Protein AF-A0A1R1PQL8-F1 (afdb_monomer)

Sequence (124 aa):
MSLDKLTSKLCFLLAICVFMRPSDKKRIDESRTTSSLDSVKFTMVASKEKRMGLSINKTVYITSHSEKRPKASALGSTLATEASASIYEVVSQGYWSSRSVFDSVYRLSRQSRSNLTELVFNPK

Foldseek 3Di:
DDPVVVLVVVVVVCCVVPNAPPVQSVQWDPVPWDDDPFKTKTWGDQHPDDDPNGRDIDIDMDGHPVPPPADPLLVVLQVCVVVVHDLVCSCVVSVPPDSCCSVPPRRPVVPPDDDVVCCVVPPD

Mean predicted aligned error: 12.9 Å

pLDDT: mean 78.23, std 11.83, range [46.16, 94.19]

Structure (mmCIF, N/CA/C/O backbone):
data_AF-A0A1R1PQL8-F1
#
_entry.id   AF-A0A1R1PQL8-F1
#
loop_
_atom_site.group_PDB
_atom_site.id
_atom_site.type_symbol
_atom_site.label_atom_id
_atom_site.label_alt_id
_atom_site.label_comp_id
_atom_site.label_asym_id
_atom_site.label_entity_id
_atom_site.label_seq_id
_atom_site.pdbx_PDB_ins_code
_atom_site.Cartn_x
_atom_site.Cartn_y
_atom_site.Cartn_z
_atom_site.occupancy
_atom_site.B_iso_or_equiv
_atom_site.auth_seq_id
_atom_site.auth_comp_id
_atom_site.auth_asym_id
_atom_site.auth_atom_id
_atom_site.pdbx_PDB_model_num
ATOM 1 N N . MET A 1 1 ? -6.811 26.787 5.567 1.00 51.66 1 MET A N 1
ATOM 2 C CA . MET A 1 1 ? -7.757 25.711 5.182 1.00 51.66 1 MET A CA 1
ATOM 3 C C . MET A 1 1 ? -7.938 24.823 6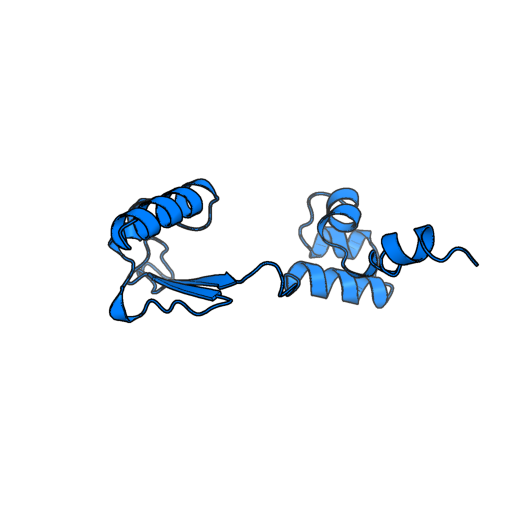.410 1.00 51.66 1 MET A C 1
ATOM 5 O O . MET A 1 1 ? -6.919 24.402 6.931 1.00 51.66 1 MET A O 1
ATOM 9 N N . SER A 1 2 ? -9.154 24.636 6.948 1.00 71.06 2 SER A N 1
ATOM 10 C CA . SER A 1 2 ? -9.334 23.863 8.196 1.00 71.06 2 SER A CA 1
ATOM 11 C C . SER A 1 2 ? -8.995 22.384 7.994 1.00 71.06 2 SER A C 1
ATOM 13 O O . SER A 1 2 ? -9.175 21.861 6.888 1.00 71.06 2 SER A O 1
ATOM 15 N N . LEU A 1 3 ? -8.522 21.722 9.056 1.00 64.81 3 LEU A N 1
ATOM 16 C CA . LEU A 1 3 ? -8.159 20.303 9.038 1.00 64.81 3 LEU A CA 1
ATOM 17 C C . LEU A 1 3 ? -9.337 19.446 8.546 1.00 64.81 3 LEU A C 1
ATOM 19 O O . LEU A 1 3 ? -9.164 18.631 7.649 1.00 64.81 3 LEU A O 1
ATOM 23 N N . ASP A 1 4 ? -10.562 19.763 8.971 1.00 67.25 4 ASP A N 1
ATOM 24 C CA . ASP A 1 4 ? -11.790 19.085 8.527 1.00 67.25 4 ASP A CA 1
ATOM 25 C C . ASP A 1 4 ? -12.034 19.188 7.016 1.00 67.25 4 ASP A C 1
ATOM 27 O O . ASP A 1 4 ? -12.444 18.225 6.358 1.00 67.25 4 ASP A O 1
ATOM 31 N N . LYS A 1 5 ? -11.757 20.360 6.428 1.00 61.09 5 LYS A N 1
ATOM 32 C CA . LYS A 1 5 ? -11.878 20.575 4.978 1.00 61.09 5 LYS A CA 1
ATOM 33 C C . LYS A 1 5 ? -10.810 19.800 4.211 1.00 61.09 5 LYS A C 1
ATOM 35 O O . LYS A 1 5 ? -11.089 19.349 3.100 1.00 61.09 5 LYS A O 1
ATOM 40 N N . LEU A 1 6 ? -9.615 19.642 4.779 1.00 69.00 6 LEU A N 1
ATOM 41 C CA . LEU A 1 6 ? -8.537 18.853 4.186 1.00 69.00 6 LEU A CA 1
ATOM 42 C C . LEU A 1 6 ? -8.836 17.349 4.280 1.00 69.00 6 LEU A C 1
ATOM 44 O O . LEU A 1 6 ? -8.816 16.666 3.256 1.00 69.00 6 LEU A O 1
ATOM 48 N N . THR A 1 7 ? -9.238 16.864 5.456 1.00 73.75 7 THR A N 1
ATOM 49 C CA . THR A 1 7 ? -9.625 15.468 5.707 1.00 73.75 7 THR A CA 1
ATOM 50 C C . THR A 1 7 ? -10.800 15.045 4.830 1.00 73.75 7 THR A C 1
ATOM 52 O O . THR A 1 7 ? -10.788 13.956 4.259 1.00 73.75 7 THR A O 1
ATOM 55 N N . SER A 1 8 ? -11.797 15.917 4.636 1.00 70.31 8 SER A N 1
ATOM 56 C CA . S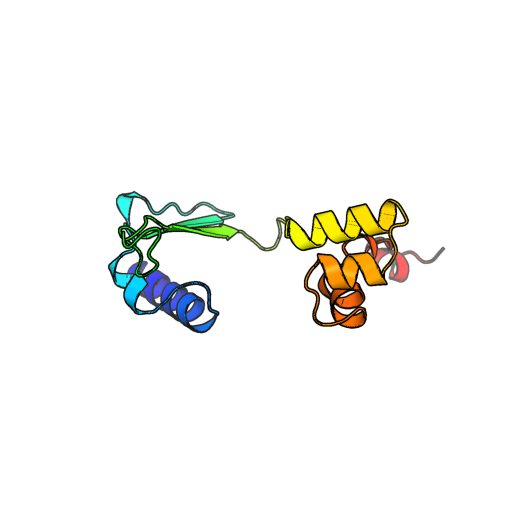ER A 1 8 ? -12.947 15.620 3.775 1.00 70.31 8 SER A CA 1
ATOM 57 C C . SER A 1 8 ? -12.564 15.496 2.294 1.00 70.31 8 SER A C 1
ATOM 59 O O . SER A 1 8 ? -13.036 14.575 1.628 1.00 70.31 8 SER A O 1
ATOM 61 N N . LYS A 1 9 ? -11.681 16.371 1.785 1.00 73.69 9 LYS A N 1
ATOM 62 C CA . LYS A 1 9 ? -11.191 16.321 0.394 1.00 73.69 9 LYS A CA 1
ATOM 63 C C . LYS A 1 9 ? -10.282 15.121 0.144 1.00 73.69 9 LYS A C 1
ATOM 65 O O . LYS A 1 9 ? -10.428 14.459 -0.878 1.00 73.69 9 LYS A O 1
ATOM 70 N N . LEU A 1 10 ? -9.396 14.811 1.089 1.00 72.56 10 LEU A N 1
ATOM 71 C CA . LEU A 1 10 ? -8.537 13.632 1.022 1.00 72.56 10 LEU A CA 1
ATOM 72 C C . LEU A 1 10 ? -9.371 12.345 1.070 1.00 72.56 10 LEU A C 1
ATOM 74 O O . LEU A 1 10 ? -9.217 11.496 0.202 1.00 72.56 10 LEU A O 1
ATOM 78 N N . CYS A 1 11 ? -10.316 12.224 2.009 1.00 65.31 11 CYS A N 1
ATOM 79 C CA . CYS A 1 11 ? -11.240 11.086 2.062 1.00 65.31 11 CYS A CA 1
ATOM 80 C C . CYS A 1 11 ? -12.057 10.938 0.773 1.00 65.31 11 CYS A C 1
ATOM 82 O O . CYS A 1 11 ? -12.296 9.818 0.337 1.00 65.31 11 CYS A O 1
ATOM 84 N N . PHE A 1 12 ? -12.495 12.044 0.166 1.00 70.44 12 PHE A N 1
ATOM 85 C CA . PHE A 1 12 ? -13.212 12.021 -1.109 1.00 70.44 12 PHE A CA 1
ATOM 86 C C . PHE A 1 12 ? -12.324 11.508 -2.249 1.00 70.44 12 PHE A C 1
ATOM 88 O O . PHE A 1 12 ? -12.742 10.625 -2.994 1.00 70.44 12 PHE A O 1
ATOM 95 N N . LEU A 1 13 ? -11.079 11.985 -2.334 1.00 72.81 13 LEU A N 1
ATOM 96 C CA . LEU A 1 13 ? -10.098 11.504 -3.308 1.00 72.81 13 LEU A CA 1
ATOM 97 C C . LEU A 1 13 ? -9.804 10.008 -3.113 1.00 72.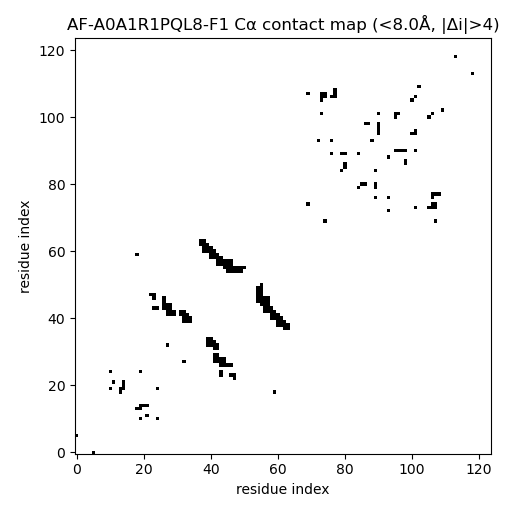81 13 LEU A C 1
ATOM 99 O O . LEU A 1 13 ? -9.848 9.238 -4.065 1.00 72.81 13 LEU A O 1
ATOM 103 N N . LEU A 1 14 ? -9.591 9.569 -1.869 1.00 69.19 14 LEU A N 1
ATOM 104 C CA . LEU A 1 14 ? -9.370 8.159 -1.532 1.00 69.19 14 LEU A CA 1
ATOM 105 C C . LEU A 1 14 ? -10.586 7.281 -1.823 1.00 69.19 14 LEU A C 1
ATOM 107 O O . LEU A 1 14 ? -10.425 6.117 -2.199 1.00 69.19 14 LEU A O 1
ATOM 111 N N . ALA A 1 15 ? -11.788 7.838 -1.666 1.00 61.44 15 ALA A N 1
ATOM 112 C CA . ALA A 1 15 ? -13.028 7.151 -1.983 1.00 61.44 15 ALA A CA 1
ATOM 113 C C . ALA A 1 15 ? -13.219 6.951 -3.490 1.00 61.44 15 ALA A C 1
ATOM 115 O O . ALA A 1 15 ? -13.722 5.910 -3.909 1.00 61.44 15 ALA A O 1
ATOM 116 N N . ILE A 1 16 ? -12.787 7.918 -4.302 1.00 54.31 16 ILE A N 1
ATOM 117 C CA . ILE A 1 16 ? -12.826 7.820 -5.766 1.00 54.31 16 ILE A CA 1
ATOM 118 C C . ILE A 1 16 ? -11.703 6.911 -6.286 1.00 54.31 16 ILE A C 1
ATOM 120 O O . ILE A 1 16 ? -11.920 6.141 -7.217 1.00 54.31 16 ILE A O 1
ATOM 124 N N . CYS A 1 17 ? -10.532 6.918 -5.647 1.00 62.59 17 CYS A N 1
ATOM 125 C CA . CYS A 1 17 ? -9.367 6.122 -6.044 1.00 62.59 17 CYS A CA 1
ATOM 126 C C . CYS A 1 17 ? -9.374 4.662 -5.533 1.00 62.59 17 CYS A C 1
ATOM 128 O O . CYS A 1 17 ? -8.321 4.033 -5.474 1.00 62.59 17 CYS A O 1
ATOM 130 N N . VAL A 1 18 ? -10.538 4.092 -5.189 1.00 59.31 18 VAL A N 1
ATOM 131 C CA . VAL A 1 18 ? -10.736 2.658 -4.850 1.00 59.31 18 VAL A CA 1
ATOM 132 C C . VAL A 1 18 ? -10.119 2.200 -3.506 1.00 59.31 18 VAL A C 1
ATOM 134 O O . VAL A 1 18 ? -10.266 1.042 -3.119 1.00 59.31 18 VAL A O 1
ATOM 137 N N . PHE A 1 19 ? -9.501 3.082 -2.711 1.00 65.25 19 PHE A N 1
ATOM 138 C CA . PHE A 1 19 ? -8.874 2.685 -1.436 1.00 65.25 19 PHE A CA 1
ATOM 139 C C . PHE A 1 19 ? -9.857 2.554 -0.263 1.00 65.25 19 PHE A C 1
ATOM 141 O O . PHE A 1 19 ? -9.653 1.721 0.623 1.00 65.25 19 PHE A O 1
ATOM 148 N N . MET A 1 20 ? -10.921 3.360 -0.239 1.00 68.75 20 MET A N 1
ATOM 149 C CA . MET A 1 20 ? -11.908 3.397 0.850 1.00 68.75 20 MET A CA 1
ATOM 150 C C . MET A 1 20 ? -13.319 3.526 0.278 1.00 68.75 20 MET A C 1
ATOM 152 O O . MET A 1 20 ? -13.515 4.186 -0.733 1.00 68.75 20 MET A O 1
ATOM 156 N N . ARG A 1 21 ? -14.344 2.928 0.895 1.00 70.50 21 ARG A N 1
ATOM 157 C CA . ARG A 1 21 ? -15.728 3.177 0.454 1.00 70.50 21 ARG A CA 1
ATOM 158 C C . ARG A 1 21 ? -16.247 4.460 1.112 1.00 70.50 21 ARG A C 1
ATOM 160 O O . ARG A 1 21 ? -15.886 4.735 2.254 1.00 70.50 21 ARG A O 1
ATOM 167 N N . PRO A 1 22 ? -17.174 5.211 0.493 1.00 74.00 22 PRO A N 1
ATOM 168 C CA . PRO A 1 22 ? -17.779 6.386 1.130 1.00 74.00 22 PRO A CA 1
ATOM 169 C C . PRO A 1 22 ? -18.386 6.105 2.518 1.00 74.00 22 PRO A C 1
ATOM 171 O O . PRO A 1 22 ? -18.344 6.959 3.402 1.00 74.00 22 PRO A O 1
ATOM 174 N N . SER A 1 23 ? -18.901 4.888 2.747 1.00 75.12 23 SER A N 1
ATOM 175 C CA . SER A 1 23 ? -19.426 4.454 4.051 1.00 75.12 23 SER A CA 1
ATOM 176 C C . SER A 1 23 ? -18.362 4.315 5.140 1.00 75.12 23 SER A C 1
ATOM 178 O O . SER A 1 23 ? -18.690 4.389 6.322 1.00 75.12 23 SER A O 1
ATOM 180 N N . ASP A 1 24 ? -17.106 4.103 4.752 1.00 78.94 24 ASP A N 1
ATOM 181 C CA . ASP A 1 24 ? -15.992 3.880 5.668 1.00 78.94 24 ASP A CA 1
ATOM 182 C C . ASP A 1 24 ? -15.476 5.188 6.275 1.00 78.94 24 ASP A C 1
ATOM 184 O O . ASP A 1 24 ? -14.907 5.167 7.360 1.00 78.94 24 ASP A O 1
ATOM 188 N N . LYS A 1 25 ? -15.759 6.342 5.648 1.00 77.56 25 LYS A N 1
ATOM 189 C CA . LYS A 1 25 ? -15.410 7.671 6.179 1.00 77.56 25 LYS A CA 1
ATOM 190 C C . LYS A 1 25 ? -15.943 7.887 7.598 1.00 77.56 25 LYS A C 1
ATOM 192 O O . LYS A 1 25 ? -15.228 8.396 8.448 1.00 77.56 25 LYS A O 1
ATOM 197 N N . LYS A 1 26 ? -17.187 7.467 7.866 1.00 81.31 26 LYS A N 1
ATOM 198 C CA . LYS A 1 26 ? -17.823 7.579 9.196 1.00 81.31 26 LYS A CA 1
ATOM 199 C C . LYS A 1 26 ? -17.250 6.609 10.234 1.00 81.31 26 LYS A C 1
ATOM 201 O O . LYS A 1 26 ? -17.622 6.676 11.396 1.00 81.31 26 LYS A O 1
ATOM 206 N N . ARG A 1 27 ? -16.422 5.663 9.796 1.00 85.12 27 ARG A N 1
ATOM 207 C CA . ARG A 1 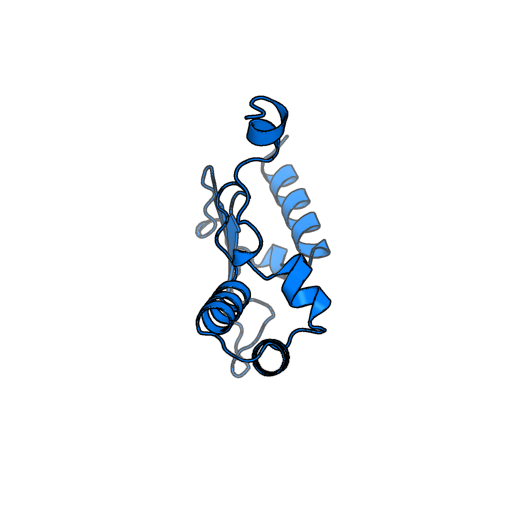27 ? -15.854 4.592 10.615 1.00 85.12 27 ARG A CA 1
ATOM 208 C C . ARG A 1 27 ? -14.374 4.820 10.914 1.00 85.12 27 ARG A C 1
ATOM 210 O O . ARG A 1 27 ? -13.774 3.993 11.591 1.00 85.12 27 ARG A O 1
ATOM 217 N N . ILE A 1 28 ? -13.783 5.899 10.398 1.00 86.25 28 ILE A N 1
ATOM 218 C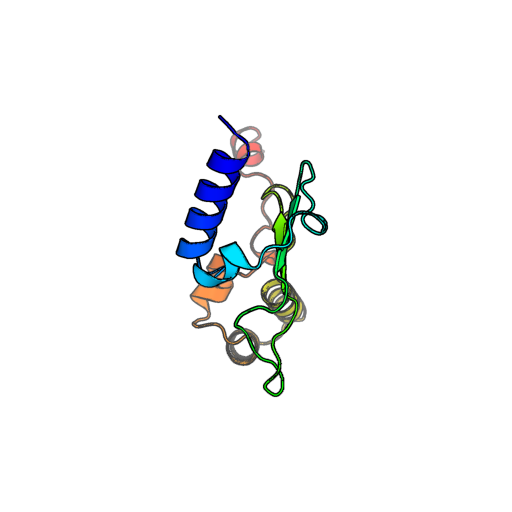 CA . ILE A 1 28 ? -12.413 6.289 10.726 1.00 86.25 28 ILE A CA 1
ATOM 219 C C . ILE A 1 28 ? -12.391 6.743 12.183 1.00 86.25 28 ILE A C 1
ATOM 221 O O . ILE A 1 28 ? -13.108 7.665 12.562 1.00 86.25 28 ILE A O 1
ATOM 225 N N . ASP A 1 29 ? -11.568 6.082 12.983 1.00 87.88 29 ASP A N 1
ATOM 226 C CA . ASP A 1 29 ? -11.292 6.471 14.355 1.00 87.88 29 ASP A CA 1
ATOM 227 C C . ASP A 1 29 ? -10.146 7.486 14.355 1.00 87.88 29 ASP A C 1
ATOM 229 O O . ASP A 1 29 ? -8.992 7.152 14.063 1.00 87.88 29 ASP A O 1
ATOM 233 N N . GLU A 1 30 ? -10.479 8.742 14.643 1.00 84.75 30 GLU A N 1
ATOM 234 C CA . GLU A 1 30 ? -9.527 9.852 14.672 1.00 84.75 30 GLU A CA 1
ATOM 235 C C . GLU A 1 30 ? -8.467 9.667 15.764 1.00 84.75 30 GLU A C 1
ATOM 237 O O . GLU A 1 30 ? -7.296 9.942 15.523 1.00 84.75 30 GLU A O 1
ATOM 242 N N . SER A 1 31 ? -8.828 9.069 16.907 1.00 87.00 31 SER A N 1
ATOM 243 C CA . SER A 1 31 ? -7.886 8.798 18.005 1.00 87.00 31 SER A CA 1
ATOM 244 C C . SER A 1 31 ? -6.802 7.784 17.625 1.00 87.00 31 SER A C 1
ATOM 246 O O . SER A 1 31 ? -5.693 7.804 18.156 1.00 87.00 31 SER A O 1
ATOM 248 N N . ARG A 1 32 ? -7.110 6.896 16.671 1.00 85.06 32 ARG A N 1
ATOM 249 C CA . ARG A 1 32 ? -6.195 5.871 16.141 1.00 85.06 32 ARG A CA 1
ATOM 250 C C . ARG A 1 32 ? -5.575 6.260 14.802 1.00 85.06 32 ARG A C 1
ATOM 252 O O . ARG A 1 32 ? -4.797 5.479 14.238 1.00 85.06 32 ARG A O 1
ATOM 259 N N . THR A 1 33 ? -5.951 7.415 14.263 1.00 86.00 33 THR A N 1
ATOM 260 C CA . THR A 1 33 ? -5.419 7.946 13.011 1.00 86.00 33 THR A CA 1
ATOM 261 C C . THR A 1 33 ? -4.137 8.703 13.317 1.00 86.00 33 THR A C 1
ATOM 263 O O . THR A 1 33 ? -4.094 9.543 14.207 1.00 86.00 33 THR A O 1
ATOM 266 N N . THR A 1 34 ? -3.063 8.383 12.597 1.00 87.25 34 THR A N 1
ATOM 267 C CA . THR A 1 34 ? -1.762 9.033 12.803 1.00 87.25 34 THR A CA 1
ATOM 268 C C . THR A 1 34 ? -1.285 9.643 11.500 1.00 87.25 34 THR A C 1
ATOM 270 O O . THR A 1 34 ? -1.189 8.940 10.493 1.00 87.25 34 THR A O 1
ATOM 273 N N . SER A 1 35 ? -0.956 10.931 11.527 1.00 84.44 35 SER A N 1
ATOM 274 C CA . SER A 1 35 ? -0.294 11.635 10.431 1.00 84.44 35 SER A CA 1
ATOM 275 C C . SER A 1 35 ? 1.144 11.951 10.830 1.00 84.44 35 SER A C 1
ATOM 277 O O . SER A 1 35 ? 1.373 12.621 11.835 1.00 84.44 35 SER A O 1
ATOM 279 N N . SER A 1 36 ? 2.101 11.472 10.048 1.00 84.50 36 SER A N 1
ATOM 280 C CA . SER A 1 36 ? 3.506 11.867 10.095 1.00 84.50 36 SER A CA 1
ATOM 281 C C . SER A 1 36 ? 3.873 12.640 8.824 1.00 84.50 36 SER A C 1
ATOM 283 O O . SER A 1 36 ? 3.036 12.821 7.940 1.00 84.50 36 SER A O 1
ATOM 285 N N . LEU A 1 37 ? 5.121 13.110 8.736 1.00 80.50 37 LEU A N 1
ATOM 286 C CA . LEU A 1 37 ? 5.617 13.858 7.576 1.00 80.50 37 LEU A CA 1
ATOM 287 C C . LEU A 1 37 ? 5.482 13.052 6.272 1.00 80.50 37 LEU A C 1
ATOM 289 O O . LEU A 1 37 ? 5.048 13.573 5.250 1.00 80.50 37 LEU A O 1
ATOM 293 N N . ASP A 1 38 ? 5.802 11.761 6.348 1.00 82.00 38 ASP A N 1
ATOM 294 C CA . ASP A 1 38 ? 5.903 10.875 5.190 1.00 82.00 38 ASP A CA 1
ATOM 295 C C . ASP A 1 38 ? 4.775 9.856 5.096 1.00 82.00 38 ASP A C 1
ATOM 297 O O . ASP A 1 38 ? 4.725 9.074 4.149 1.00 82.00 38 ASP A O 1
ATOM 301 N N . SER A 1 39 ? 3.865 9.803 6.068 1.00 81.50 39 SER A N 1
ATOM 302 C CA . SER A 1 39 ? 2.791 8.821 6.018 1.00 81.50 39 SER A CA 1
ATOM 303 C C . SER A 1 39 ? 1.541 9.249 6.761 1.00 81.50 39 SER A C 1
ATOM 305 O O . SER A 1 39 ? 1.589 9.930 7.780 1.00 81.50 39 SER A O 1
ATOM 307 N N . VAL A 1 40 ? 0.401 8.780 6.278 1.00 86.00 40 VAL A N 1
ATOM 308 C CA . VAL A 1 40 ? -0.880 8.895 6.959 1.00 86.00 40 VAL A CA 1
ATOM 309 C C . VAL A 1 40 ? -1.460 7.501 7.120 1.00 86.00 40 VAL A C 1
ATOM 311 O O . VAL A 1 40 ? -1.592 6.745 6.157 1.00 86.00 40 VAL A O 1
ATOM 314 N N . LYS A 1 41 ? -1.806 7.156 8.357 1.00 88.19 41 LYS A N 1
ATOM 315 C CA . LYS A 1 41 ? -2.431 5.888 8.720 1.00 88.19 41 LYS A CA 1
ATOM 316 C C . LYS A 1 41 ? -3.856 6.150 9.174 1.00 88.19 41 LYS A C 1
ATOM 318 O O . LYS A 1 41 ? -4.059 6.759 10.222 1.00 88.19 41 LYS A O 1
ATOM 323 N N . PHE A 1 42 ? -4.821 5.625 8.431 1.00 87.38 42 PHE A N 1
ATOM 324 C CA . PHE A 1 42 ? -6.230 5.633 8.808 1.00 87.38 42 PHE A CA 1
ATOM 325 C C . PHE A 1 42 ? -6.609 4.303 9.438 1.00 87.38 42 PHE A C 1
ATOM 327 O O . PHE A 1 42 ? -6.342 3.247 8.864 1.00 87.38 42 PHE A O 1
ATOM 334 N N . THR A 1 43 ? -7.281 4.356 10.584 1.00 87.56 43 THR A N 1
ATOM 335 C CA . THR A 1 43 ? -7.823 3.164 11.240 1.00 87.56 43 THR A CA 1
ATOM 336 C C . THR A 1 43 ? -9.343 3.201 11.154 1.00 87.56 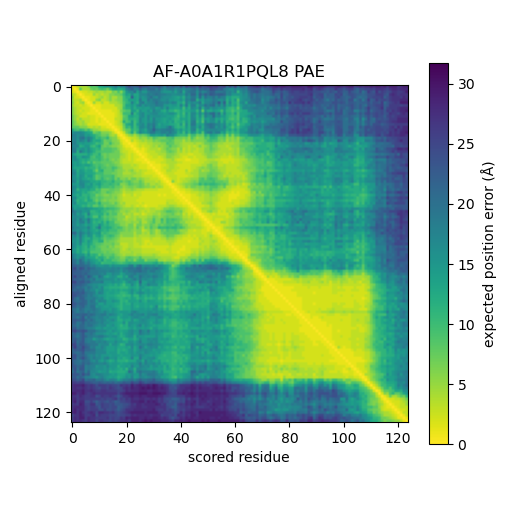43 THR A C 1
ATOM 338 O O . THR A 1 43 ? -9.986 4.029 11.788 1.00 87.56 43 THR A O 1
ATOM 341 N N . MET A 1 44 ? -9.927 2.307 10.362 1.00 87.12 44 MET A N 1
ATOM 342 C CA . MET A 1 44 ? -11.370 2.114 10.254 1.00 87.12 44 MET A CA 1
ATOM 343 C C . MET A 1 44 ? -11.823 1.080 11.282 1.00 87.12 44 MET A C 1
ATOM 345 O O . MET A 1 44 ? -11.422 -0.085 11.210 1.00 87.12 44 MET A O 1
ATOM 349 N N . VAL A 1 45 ? -12.686 1.481 12.209 1.00 87.56 45 VAL A N 1
ATOM 350 C CA . VAL A 1 45 ? -13.301 0.578 13.182 1.00 87.56 45 VAL A CA 1
ATOM 351 C C . VAL A 1 45 ? -14.536 -0.060 12.566 1.00 87.56 45 VAL A C 1
ATOM 353 O O . VAL A 1 45 ? -15.396 0.625 12.013 1.00 87.56 45 VAL A O 1
ATOM 356 N N . ALA A 1 46 ? -14.624 -1.387 12.650 1.00 86.44 46 ALA A N 1
ATOM 357 C CA . ALA A 1 46 ? -15.736 -2.149 12.099 1.00 86.44 46 ALA A CA 1
ATOM 358 C C . ALA A 1 46 ? -16.013 -1.804 10.618 1.00 86.44 46 ALA A C 1
ATOM 360 O O . ALA A 1 46 ? -17.128 -1.425 10.271 1.00 86.44 46 ALA A O 1
ATOM 361 N N . SER A 1 47 ? -15.015 -1.928 9.740 1.00 83.00 47 SER A N 1
ATOM 362 C CA . SER A 1 47 ? -15.118 -1.793 8.277 1.00 83.00 47 SER A CA 1
ATOM 363 C C . SER A 1 47 ? -16.310 -2.554 7.684 1.00 83.00 47 SER A C 1
ATOM 365 O O . SER A 1 47 ? -16.730 -3.586 8.191 1.00 83.00 47 SER A O 1
ATOM 367 N N . LYS A 1 48 ? -16.874 -2.084 6.564 1.00 81.38 48 LYS A N 1
ATOM 368 C CA . LYS A 1 48 ? -17.964 -2.820 5.890 1.00 81.38 48 LYS A CA 1
ATOM 369 C C . LYS A 1 48 ? -17.508 -4.175 5.323 1.00 81.38 48 LYS A C 1
ATOM 371 O O . LYS A 1 48 ? -18.344 -5.034 5.049 1.00 81.38 48 LYS A O 1
ATOM 376 N N . GLU A 1 49 ? -16.203 -4.355 5.137 1.00 81.56 49 GLU A N 1
ATOM 377 C CA . GLU A 1 49 ? -15.593 -5.651 4.843 1.00 81.56 49 GLU A CA 1
ATOM 378 C C . GLU A 1 49 ? -15.825 -6.621 6.005 1.00 81.56 49 GLU A C 1
ATOM 380 O O . GLU A 1 49 ? -15.600 -6.283 7.168 1.00 81.56 49 GLU A O 1
ATOM 385 N N . LYS A 1 50 ? -16.274 -7.834 5.679 1.00 84.25 50 LYS A N 1
ATOM 386 C CA . LYS A 1 50 ? -16.496 -8.887 6.663 1.00 84.25 50 LYS A CA 1
ATOM 387 C C . LYS A 1 50 ? -15.497 -10.014 6.463 1.00 84.25 50 LYS A C 1
ATOM 389 O O . LYS A 1 50 ? -15.262 -10.429 5.332 1.00 84.25 50 LYS A O 1
ATOM 394 N N . ARG A 1 51 ? -14.976 -10.558 7.559 1.00 84.25 51 ARG A N 1
ATOM 395 C CA . ARG A 1 51 ? -14.277 -11.849 7.582 1.00 84.25 51 ARG A CA 1
ATOM 396 C C . ARG A 1 51 ? -15.042 -12.763 8.517 1.00 84.25 51 ARG A C 1
ATOM 398 O O . ARG A 1 51 ? -15.356 -12.362 9.633 1.00 84.25 51 ARG A O 1
ATOM 405 N N . MET A 1 52 ? -15.396 -13.953 8.036 1.00 89.38 52 MET A N 1
ATOM 406 C CA . MET A 1 52 ? -16.211 -14.909 8.800 1.00 89.38 52 MET A CA 1
ATOM 407 C C . MET A 1 52 ? -17.530 -14.290 9.307 1.00 89.38 52 MET A C 1
ATOM 409 O O . MET A 1 52 ? -17.943 -14.501 10.439 1.00 89.38 52 MET A O 1
ATOM 413 N N . GLY A 1 53 ? -18.165 -13.442 8.488 1.00 87.94 53 GLY A N 1
ATOM 414 C CA . GLY A 1 53 ? -19.415 -12.756 8.845 1.00 87.94 53 GLY A CA 1
ATOM 415 C C . GLY A 1 53 ? -19.271 -11.565 9.805 1.00 87.94 53 GLY A C 1
ATOM 416 O O . GLY A 1 53 ? -20.222 -10.788 9.937 1.00 87.94 53 GLY A O 1
ATOM 417 N N . LEU A 1 54 ? -18.093 -11.355 10.400 1.00 83.38 54 LEU A N 1
ATOM 418 C CA . LEU A 1 54 ? -17.819 -10.273 11.343 1.00 83.38 54 LEU A CA 1
ATOM 419 C C . LEU A 1 54 ? -17.160 -9.075 10.667 1.00 83.38 54 LEU A C 1
ATOM 421 O O . LEU A 1 54 ? -16.317 -9.214 9.783 1.00 83.38 54 LEU A O 1
ATOM 425 N N . SER A 1 55 ? -17.554 -7.889 11.119 1.00 85.94 55 SER A N 1
ATOM 426 C CA . SER A 1 55 ? -16.954 -6.617 10.732 1.00 85.94 55 SER A CA 1
ATOM 427 C C . SER A 1 55 ? -15.521 -6.521 11.261 1.00 85.94 55 SER A C 1
ATOM 429 O O . SER A 1 55 ? -15.294 -6.802 12.437 1.00 85.94 55 SER A O 1
ATOM 431 N N . ILE A 1 56 ? -14.558 -6.130 10.424 1.00 87.62 56 ILE A N 1
ATOM 432 C CA . ILE A 1 56 ? -13.137 -6.093 10.814 1.00 87.62 56 ILE A CA 1
ATOM 433 C C . ILE A 1 56 ? -12.625 -4.670 11.017 1.00 87.62 56 ILE A C 1
ATOM 435 O O . ILE A 1 56 ? -13.036 -3.747 10.318 1.00 87.62 56 ILE A O 1
ATOM 439 N N . ASN A 1 57 ? -11.658 -4.489 11.915 1.00 88.06 57 ASN A N 1
ATOM 440 C CA . ASN A 1 57 ? -10.870 -3.259 11.925 1.00 88.06 57 ASN A CA 1
ATOM 441 C C . ASN A 1 57 ? -9.894 -3.287 10.749 1.00 88.06 57 ASN A C 1
ATOM 443 O O . ASN A 1 57 ? -9.198 -4.281 10.538 1.00 88.06 57 ASN A O 1
ATOM 447 N N . LYS A 1 58 ? -9.861 -2.206 9.971 1.00 85.62 58 LYS A N 1
ATOM 448 C CA . LYS A 1 58 ? -9.021 -2.095 8.778 1.00 85.62 58 LYS A CA 1
ATOM 449 C C . LYS A 1 58 ? -8.114 -0.887 8.898 1.00 85.62 58 LYS A C 1
ATOM 451 O O . LYS A 1 58 ? -8.589 0.215 9.144 1.00 85.62 58 LYS A O 1
ATOM 456 N N . THR A 1 59 ? -6.827 -1.095 8.665 1.00 86.88 59 THR A N 1
ATOM 457 C CA . THR A 1 59 ? -5.843 -0.016 8.645 1.00 86.88 59 THR A CA 1
ATOM 458 C C . THR A 1 59 ? -5.404 0.236 7.212 1.00 86.88 59 THR A C 1
ATOM 460 O O . THR A 1 59 ? -5.070 -0.704 6.489 1.00 86.88 59 THR A O 1
ATOM 463 N N . VAL A 1 60 ? -5.417 1.498 6.796 1.00 83.19 60 VAL A N 1
ATOM 464 C CA . VAL A 1 60 ? -4.943 1.941 5.482 1.00 83.19 60 VAL A CA 1
ATOM 465 C C . VAL A 1 60 ? -3.748 2.855 5.692 1.00 83.19 60 VAL A C 1
ATOM 467 O O . VAL A 1 60 ? -3.833 3.819 6.449 1.00 83.19 60 VAL A O 1
ATOM 470 N N . TYR A 1 61 ? -2.648 2.546 5.012 1.00 83.44 61 TYR A N 1
ATOM 471 C CA . TYR A 1 61 ? -1.434 3.351 5.017 1.00 83.44 61 TYR A CA 1
ATOM 472 C C . TYR A 1 61 ? -1.302 4.067 3.682 1.00 83.44 61 TYR A C 1
ATOM 474 O O . TYR A 1 61 ? -1.393 3.447 2.622 1.00 83.44 61 TYR A O 1
ATOM 482 N N . ILE A 1 62 ? -1.059 5.365 3.752 1.00 80.19 62 ILE A N 1
ATOM 483 C CA . ILE A 1 62 ? -0.638 6.188 2.629 1.00 80.19 62 ILE A CA 1
ATOM 484 C C . ILE A 1 62 ? 0.755 6.667 2.974 1.00 80.19 62 ILE A C 1
ATOM 486 O O . ILE A 1 62 ? 0.943 7.268 4.024 1.00 80.19 62 ILE A O 1
ATOM 490 N N . THR A 1 63 ? 1.722 6.388 2.119 1.00 75.88 63 THR A N 1
ATOM 491 C CA . THR A 1 63 ? 3.101 6.845 2.288 1.00 75.88 63 THR A CA 1
ATOM 492 C C . THR A 1 63 ? 3.447 7.845 1.197 1.00 75.88 63 THR A C 1
ATOM 494 O O . THR A 1 63 ? 2.835 7.846 0.125 1.00 75.88 63 THR A O 1
ATOM 497 N N . SER A 1 64 ? 4.425 8.699 1.465 1.00 75.44 64 SER A N 1
ATOM 498 C CA . SER A 1 64 ? 5.002 9.596 0.480 1.00 75.44 64 SER A CA 1
ATOM 499 C C . SER A 1 64 ? 5.595 8.787 -0.677 1.00 75.44 64 SER A C 1
ATOM 501 O O . SER A 1 64 ? 6.098 7.674 -0.514 1.00 75.44 64 SER A O 1
ATOM 503 N N . HIS A 1 65 ? 5.511 9.346 -1.884 1.00 67.94 65 HIS A N 1
ATOM 504 C CA . HIS A 1 65 ? 6.029 8.704 -3.095 1.00 67.94 65 HIS A CA 1
ATOM 505 C C . HIS A 1 65 ? 7.564 8.640 -3.144 1.00 67.94 65 HIS A C 1
ATOM 507 O O . HIS A 1 65 ? 8.112 7.915 -3.976 1.00 67.94 65 HIS A O 1
ATOM 513 N N . SER A 1 66 ? 8.254 9.395 -2.282 1.00 64.50 66 SER A N 1
ATOM 514 C CA . SER A 1 66 ? 9.710 9.343 -2.126 1.00 64.50 66 SER A CA 1
ATOM 515 C C . SER A 1 66 ? 10.168 7.987 -1.585 1.00 64.50 66 SER A C 1
ATOM 517 O O . SER A 1 66 ? 11.194 7.474 -2.031 1.00 64.50 66 SER A O 1
ATOM 519 N N . GLU A 1 67 ? 9.377 7.343 -0.721 1.00 60.25 67 GLU A N 1
ATOM 520 C CA . GLU A 1 67 ? 9.597 5.952 -0.330 1.00 60.25 67 GLU A CA 1
ATOM 521 C C . GLU A 1 67 ? 9.035 4.993 -1.390 1.00 60.25 67 GLU A C 1
ATOM 523 O O . GLU A 1 67 ? 7.893 4.529 -1.325 1.00 60.25 67 GLU A O 1
ATOM 528 N N . LYS A 1 68 ? 9.861 4.642 -2.382 1.00 61.34 68 LYS A N 1
ATOM 529 C CA . LYS A 1 68 ? 9.554 3.565 -3.335 1.00 61.34 68 LYS A CA 1
ATOM 530 C C . LYS A 1 68 ? 9.645 2.202 -2.641 1.00 61.34 68 LYS A C 1
ATOM 532 O O . LYS A 1 68 ? 10.597 1.458 -2.852 1.00 61.34 68 LYS A O 1
ATOM 537 N N . ARG A 1 69 ? 8.653 1.846 -1.825 1.00 67.31 69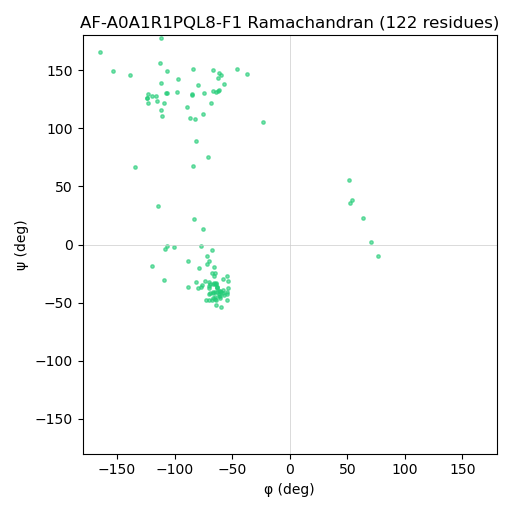 ARG A N 1
ATOM 538 C CA . ARG A 1 69 ? 8.486 0.460 -1.368 1.00 67.31 69 ARG A CA 1
ATOM 539 C C . ARG A 1 69 ? 7.757 -0.316 -2.464 1.00 67.31 69 ARG A C 1
ATOM 541 O O . ARG A 1 69 ? 6.570 -0.062 -2.692 1.00 67.31 69 ARG A O 1
ATOM 548 N N . PRO A 1 70 ? 8.432 -1.221 -3.188 1.00 69.94 70 PRO A N 1
ATOM 549 C CA . PRO A 1 70 ? 7.759 -1.994 -4.213 1.00 69.94 70 PRO A CA 1
ATOM 550 C C . PRO A 1 70 ? 6.665 -2.860 -3.590 1.00 69.94 70 PRO A C 1
ATOM 552 O O . PRO A 1 70 ? 6.828 -3.407 -2.498 1.00 69.94 70 PRO A O 1
ATOM 555 N N . LYS A 1 71 ? 5.539 -3.011 -4.296 1.00 77.69 71 LYS A N 1
ATOM 556 C CA . LYS A 1 71 ? 4.503 -3.966 -3.884 1.00 77.69 71 LYS A CA 1
ATOM 557 C C . LYS A 1 71 ? 5.124 -5.358 -3.785 1.00 77.69 71 LYS A C 1
ATOM 559 O O . LYS A 1 71 ? 5.866 -5.754 -4.680 1.00 77.69 71 LYS A O 1
ATOM 564 N N . ALA A 1 72 ? 4.768 -6.117 -2.749 1.00 80.62 72 ALA A N 1
ATOM 565 C CA . ALA A 1 72 ? 5.307 -7.461 -2.532 1.00 80.62 72 ALA A CA 1
ATOM 566 C C . ALA A 1 72 ? 5.145 -8.374 -3.765 1.00 80.62 72 ALA A C 1
ATOM 568 O O . ALA A 1 72 ? 6.067 -9.108 -4.104 1.00 80.62 72 ALA A O 1
ATOM 569 N N . SER A 1 73 ? 4.024 -8.268 -4.491 1.00 80.06 73 SER A N 1
ATOM 570 C CA . SER A 1 73 ? 3.790 -9.021 -5.734 1.00 80.06 73 SER A CA 1
ATOM 571 C C . SER A 1 73 ? 4.752 -8.645 -6.867 1.00 80.06 73 SER A C 1
ATOM 573 O O . SER A 1 73 ? 5.255 -9.522 -7.570 1.00 80.06 73 SER A O 1
ATOM 575 N N . ALA A 1 74 ? 5.039 -7.352 -7.025 1.00 85.19 74 ALA A N 1
ATOM 576 C CA . ALA A 1 74 ? 6.003 -6.839 -7.994 1.00 85.19 74 ALA A CA 1
ATOM 577 C C . ALA A 1 74 ? 7.434 -7.268 -7.634 1.00 85.19 74 ALA A C 1
ATOM 579 O O . ALA A 1 74 ? 8.192 -7.691 -8.506 1.00 85.19 74 ALA A O 1
ATOM 580 N N . LEU A 1 75 ? 7.777 -7.221 -6.343 1.00 87.44 75 LEU A N 1
ATOM 581 C CA . LEU A 1 75 ? 9.074 -7.653 -5.828 1.00 87.44 75 LEU A CA 1
ATOM 582 C C . LEU A 1 75 ? 9.294 -9.155 -6.041 1.00 87.44 75 LEU A C 1
ATOM 584 O O . LEU A 1 75 ? 10.288 -9.531 -6.649 1.00 87.44 75 LEU A O 1
ATOM 588 N N . GLY A 1 76 ? 8.349 -10.002 -5.624 1.00 89.69 76 GLY A N 1
ATOM 589 C CA . GLY A 1 76 ? 8.452 -11.456 -5.786 1.00 89.69 76 GLY A CA 1
ATOM 590 C C . GLY A 1 76 ? 8.555 -11.881 -7.252 1.00 89.69 76 GLY A C 1
ATOM 591 O O . GLY A 1 76 ? 9.426 -12.669 -7.605 1.00 89.69 76 GLY A O 1
ATOM 592 N N . SER A 1 77 ? 7.736 -11.289 -8.126 1.00 90.50 77 SER A N 1
ATOM 593 C CA . SER A 1 77 ? 7.795 -11.549 -9.572 1.00 90.50 77 SER A CA 1
ATOM 594 C C . SER A 1 77 ? 9.129 -11.104 -10.190 1.00 90.50 77 SER A C 1
ATOM 596 O O . SER A 1 77 ? 9.663 -11.771 -11.076 1.00 90.50 77 SER A O 1
ATOM 598 N N . THR A 1 78 ? 9.692 -9.987 -9.711 1.00 88.69 78 THR A N 1
ATOM 599 C CA . THR A 1 78 ? 11.009 -9.506 -10.153 1.00 88.69 78 THR A CA 1
ATOM 600 C C . THR A 1 78 ? 12.117 -10.457 -9.701 1.00 88.69 78 THR A C 1
ATOM 602 O O . THR A 1 78 ? 12.906 -10.876 -10.539 1.00 88.69 78 THR A O 1
ATOM 605 N N . LEU A 1 79 ? 12.131 -10.864 -8.428 1.00 90.81 79 LEU A N 1
ATOM 606 C CA . LEU A 1 79 ? 13.118 -11.808 -7.892 1.00 90.81 79 LEU A CA 1
ATOM 607 C C . LEU A 1 79 ? 13.045 -13.174 -8.584 1.00 90.81 79 LEU A C 1
ATOM 609 O O . LEU A 1 79 ? 14.076 -13.754 -8.900 1.00 90.81 79 LEU A O 1
ATOM 613 N N . ALA A 1 80 ? 11.841 -13.673 -8.879 1.00 91.19 80 ALA A N 1
ATOM 614 C CA . ALA A 1 80 ? 11.672 -14.905 -9.648 1.00 91.19 80 ALA A CA 1
ATOM 615 C C . ALA A 1 80 ? 12.265 -14.769 -11.060 1.00 91.19 80 ALA A C 1
ATOM 617 O O . ALA A 1 80 ? 12.971 -15.658 -11.525 1.00 91.19 80 ALA A O 1
ATOM 618 N N . THR A 1 81 ? 12.038 -13.627 -11.717 1.00 89.81 81 THR A N 1
ATOM 619 C CA . THR A 1 81 ? 12.631 -13.338 -13.033 1.00 89.81 81 THR A CA 1
ATOM 620 C C . THR A 1 81 ? 14.162 -13.266 -12.957 1.00 89.81 81 THR A C 1
ATOM 622 O O . THR A 1 81 ? 14.840 -13.785 -13.838 1.00 89.81 81 THR A O 1
ATOM 625 N N . GLU A 1 82 ? 14.722 -12.654 -11.908 1.00 90.06 82 GLU A N 1
ATOM 626 C CA . GLU A 1 82 ? 16.175 -12.599 -11.663 1.00 90.06 82 GLU A CA 1
ATOM 627 C C . GLU A 1 82 ? 16.768 -13.983 -11.370 1.00 90.06 82 GLU A C 1
ATOM 629 O O . GLU A 1 82 ? 17.868 -14.292 -11.821 1.00 90.06 82 GLU A O 1
ATOM 634 N N . ALA A 1 83 ? 16.003 -14.858 -10.717 1.00 92.94 83 ALA A N 1
ATOM 635 C CA . ALA A 1 83 ? 16.317 -16.274 -10.545 1.00 92.94 83 ALA A CA 1
ATOM 636 C C . ALA A 1 83 ? 16.092 -17.112 -11.823 1.00 92.94 83 ALA A C 1
ATOM 638 O O . ALA A 1 83 ? 16.098 -18.338 -11.765 1.00 92.94 83 ALA A O 1
ATOM 639 N N . SER A 1 84 ? 15.915 -16.465 -12.982 1.00 91.00 84 SER A N 1
ATOM 640 C CA . SER A 1 84 ? 15.706 -17.096 -14.293 1.00 91.00 84 SER A CA 1
ATOM 641 C C . SER A 1 84 ? 14.423 -17.927 -14.417 1.00 91.00 84 SER A C 1
ATOM 643 O O . SER A 1 84 ? 14.330 -18.783 -15.297 1.00 91.00 84 SER A O 1
ATOM 645 N N . ALA A 1 85 ? 13.409 -17.664 -13.586 1.00 91.69 85 ALA A N 1
ATOM 646 C CA . ALA A 1 85 ? 12.088 -18.253 -13.776 1.00 91.69 85 ALA A CA 1
ATOM 647 C C . ALA A 1 85 ? 11.495 -17.825 -15.125 1.00 91.69 85 ALA A C 1
ATOM 649 O O . ALA A 1 85 ? 11.715 -16.707 -15.610 1.00 91.69 85 ALA A O 1
ATOM 650 N N . SER A 1 86 ? 10.704 -18.712 -15.729 1.00 94.19 86 SER A N 1
ATOM 651 C CA . SER A 1 86 ? 10.056 -18.413 -16.999 1.00 94.19 86 SER A CA 1
ATOM 652 C C . SER A 1 86 ? 9.114 -17.226 -16.845 1.00 94.19 86 SER A C 1
ATOM 654 O O . SER A 1 86 ? 8.258 -17.182 -15.962 1.00 94.19 86 SER A O 1
ATOM 656 N N . ILE A 1 87 ? 9.201 -16.278 -17.774 1.00 90.19 87 ILE A N 1
ATOM 657 C CA . ILE A 1 87 ? 8.293 -15.129 -17.812 1.00 90.19 87 ILE A CA 1
ATOM 658 C C . ILE A 1 87 ? 6.820 -15.551 -17.918 1.00 90.19 87 ILE A C 1
ATOM 660 O O . ILE A 1 87 ? 5.946 -14.858 -17.406 1.00 90.19 87 ILE A O 1
ATOM 664 N N . TYR A 1 88 ? 6.533 -16.697 -18.542 1.00 92.69 88 TYR A N 1
ATOM 665 C CA . TYR A 1 88 ? 5.178 -17.244 -18.622 1.00 92.69 88 TYR A CA 1
ATOM 666 C C . TYR A 1 88 ? 4.686 -17.747 -17.259 1.00 92.69 88 TYR A C 1
ATOM 668 O O . TYR A 1 88 ? 3.520 -17.547 -16.912 1.00 92.69 88 TYR A O 1
ATOM 676 N N . GLU A 1 89 ? 5.570 -18.340 -16.456 1.00 92.81 89 GLU A N 1
ATOM 677 C CA . GLU A 1 89 ? 5.262 -18.763 -15.085 1.00 92.81 89 GLU A CA 1
ATOM 678 C C . GLU A 1 89 ? 5.076 -17.553 -14.172 1.00 92.81 89 GLU A C 1
ATOM 680 O O . GLU A 1 89 ? 4.105 -17.491 -13.428 1.00 92.81 89 GLU A O 1
ATOM 685 N N . VAL A 1 90 ? 5.927 -16.532 -14.298 1.00 92.69 90 VAL A N 1
ATOM 686 C CA . VAL A 1 90 ? 5.789 -15.278 -13.543 1.00 92.69 90 VAL A CA 1
ATOM 687 C C . VAL A 1 90 ? 4.468 -14.576 -13.865 1.00 92.69 90 VAL A C 1
ATOM 689 O O . VAL A 1 90 ? 3.776 -14.121 -12.956 1.00 92.69 90 VAL A O 1
ATOM 692 N N . VAL A 1 91 ? 4.086 -14.502 -15.145 1.00 92.50 91 VAL A N 1
ATOM 693 C CA . VAL A 1 91 ? 2.818 -13.887 -15.577 1.00 92.50 91 VAL A CA 1
ATOM 694 C C . VAL A 1 91 ? 1.611 -14.666 -15.057 1.00 92.50 91 VAL A C 1
ATOM 696 O O . VAL A 1 91 ? 0.696 -14.059 -14.502 1.00 92.50 91 VAL A O 1
ATOM 699 N N . SER A 1 92 ? 1.624 -15.994 -15.195 1.00 92.12 92 SER A N 1
ATOM 700 C CA . SER A 1 92 ? 0.511 -16.850 -14.771 1.00 92.12 92 SER A CA 1
ATOM 701 C C . SER A 1 92 ? 0.369 -16.929 -13.248 1.00 92.12 92 SER A C 1
ATOM 703 O O . SER A 1 92 ? -0.724 -16.707 -12.733 1.00 92.12 92 SER A O 1
ATOM 705 N N . GLN A 1 93 ? 1.456 -17.167 -12.509 1.00 90.75 93 GLN A N 1
ATOM 706 C CA . GLN A 1 93 ? 1.436 -17.260 -11.043 1.00 90.75 93 GLN A CA 1
ATOM 707 C C . GLN A 1 93 ? 1.275 -15.895 -10.366 1.00 90.75 93 GLN A C 1
ATOM 709 O O . GLN A 1 93 ? 0.677 -15.794 -9.296 1.00 90.75 93 GLN A O 1
ATOM 714 N N . GLY A 1 94 ? 1.784 -14.829 -10.987 1.00 87.81 94 GLY A N 1
ATOM 715 C CA . GLY A 1 94 ? 1.639 -13.457 -10.505 1.00 87.81 94 GLY A CA 1
ATOM 716 C C . GLY A 1 94 ? 0.267 -12.834 -10.775 1.00 87.81 94 GLY A C 1
ATOM 717 O O . GLY A 1 94 ? 0.051 -11.689 -10.379 1.00 87.81 94 GLY A O 1
ATOM 718 N N . TYR A 1 95 ? -0.651 -13.562 -11.429 1.00 89.06 95 TYR A N 1
ATOM 719 C CA . TYR A 1 95 ? -1.973 -13.075 -11.852 1.00 89.06 95 TYR A CA 1
ATOM 720 C C . TYR A 1 95 ? -1.899 -11.771 -12.660 1.00 89.06 95 TYR A C 1
ATOM 722 O O . TYR A 1 95 ? -2.751 -10.885 -12.546 1.00 89.06 95 TYR A O 1
ATOM 730 N N . TRP A 1 96 ? -0.859 -11.633 -13.479 1.00 89.88 96 TRP A N 1
ATOM 731 C CA . TRP A 1 96 ? -0.682 -10.461 -14.322 1.00 89.88 96 TRP A CA 1
ATOM 732 C C . TRP A 1 96 ? -1.564 -10.586 -15.566 1.00 89.88 96 TRP A C 1
ATOM 734 O O . TRP A 1 96 ? -1.630 -11.640 -16.193 1.00 89.88 96 TRP A O 1
ATOM 744 N N . SER A 1 97 ? -2.224 -9.495 -15.959 1.00 89.12 97 SER A N 1
ATOM 745 C CA . SER A 1 97 ? -3.104 -9.486 -17.137 1.00 89.12 97 SER A CA 1
ATOM 746 C C . SER A 1 97 ? -2.356 -9.721 -18.450 1.00 89.12 97 SER A C 1
ATOM 748 O O . SER A 1 97 ? -2.948 -10.177 -19.425 1.00 89.12 97 SER A O 1
ATOM 750 N N . SER A 1 98 ? -1.058 -9.414 -18.490 1.00 91.81 98 SER A N 1
ATOM 751 C CA . SER A 1 98 ? -0.171 -9.757 -19.596 1.00 91.81 98 SER A CA 1
ATOM 752 C C . SER A 1 98 ? 1.299 -9.619 -19.195 1.00 91.81 98 SER A C 1
ATOM 754 O O . SER A 1 98 ? 1.653 -8.937 -18.227 1.00 91.81 98 SER A O 1
ATOM 756 N N . ARG A 1 99 ? 2.182 -10.187 -20.026 1.00 91.25 99 ARG A N 1
ATOM 757 C CA . ARG A 1 99 ? 3.628 -9.941 -19.956 1.00 91.25 99 ARG A CA 1
ATOM 758 C C . ARG A 1 99 ? 3.972 -8.460 -20.080 1.00 91.25 99 ARG A C 1
ATOM 760 O O . ARG A 1 99 ? 4.808 -7.973 -19.331 1.00 91.25 99 ARG A O 1
ATOM 767 N N . SER A 1 100 ? 3.330 -7.745 -21.005 1.00 89.81 100 SER A N 1
ATOM 768 C CA . SER A 1 100 ? 3.610 -6.324 -21.224 1.00 89.81 100 SER A CA 1
ATOM 769 C C . SER A 1 100 ? 3.271 -5.481 -19.996 1.00 89.81 100 SER A C 1
ATOM 771 O O . SER A 1 100 ? 4.027 -4.569 -19.666 1.00 89.81 100 SER A O 1
ATOM 773 N N . VAL A 1 101 ? 2.194 -5.807 -19.275 1.00 87.94 101 VAL A N 1
ATOM 774 C CA . VAL A 1 101 ? 1.816 -5.122 -18.031 1.00 87.94 101 VAL A CA 1
ATOM 775 C C . VAL A 1 101 ? 2.842 -5.387 -16.936 1.00 87.94 101 VAL A C 1
ATOM 777 O O . VAL A 1 101 ? 3.303 -4.441 -16.299 1.00 87.94 101 VAL A O 1
ATOM 780 N N . PHE A 1 102 ? 3.261 -6.640 -16.757 1.00 88.19 102 PHE A N 1
ATOM 781 C CA . PHE A 1 102 ? 4.324 -6.958 -15.807 1.00 88.19 102 PHE A CA 1
ATOM 782 C C . PHE A 1 102 ? 5.632 -6.222 -16.152 1.00 88.19 102 PHE A C 1
ATOM 784 O O . PHE A 1 102 ? 6.144 -5.471 -15.325 1.00 88.19 102 PHE A O 1
ATOM 791 N N . ASP A 1 103 ? 6.128 -6.356 -17.386 1.00 86.44 103 ASP A N 1
ATOM 792 C CA . ASP A 1 103 ? 7.408 -5.785 -17.822 1.00 86.44 103 ASP A CA 1
ATOM 793 C C . ASP A 1 103 ? 7.437 -4.244 -17.777 1.00 86.44 103 ASP A C 1
ATOM 795 O O . ASP A 1 103 ? 8.475 -3.661 -17.466 1.00 86.44 103 ASP A O 1
ATOM 799 N N . SER A 1 104 ? 6.331 -3.566 -18.103 1.00 81.94 104 SER A N 1
ATOM 800 C CA . SER A 1 104 ? 6.292 -2.095 -18.189 1.00 81.94 104 SER A CA 1
ATOM 801 C C . SER A 1 104 ? 5.951 -1.398 -16.873 1.00 81.94 104 SER A C 1
ATOM 803 O O . SER A 1 104 ? 6.493 -0.325 -16.609 1.00 81.94 104 SER A O 1
ATOM 805 N N . VAL A 1 105 ? 5.061 -1.981 -16.064 1.00 77.75 105 VAL A N 1
ATOM 806 C CA . VAL A 1 105 ? 4.469 -1.302 -14.897 1.00 77.75 105 VAL A CA 1
ATOM 807 C C . VAL A 1 105 ? 4.991 -1.868 -13.577 1.00 77.75 105 VAL A C 1
ATOM 809 O O . VAL A 1 105 ? 5.091 -1.127 -12.600 1.00 77.75 105 VAL A O 1
ATOM 812 N N . TYR A 1 106 ? 5.336 -3.159 -13.523 1.00 79.88 106 TYR A N 1
ATOM 813 C CA . TYR A 1 106 ? 5.606 -3.851 -12.257 1.00 79.88 106 TYR A CA 1
ATOM 814 C C . TYR A 1 106 ? 7.023 -4.424 -12.123 1.00 79.88 106 TYR A C 1
ATOM 816 O O . TYR A 1 106 ? 7.452 -4.679 -10.999 1.00 79.88 106 TYR A O 1
ATOM 824 N N . ARG A 1 107 ? 7.776 -4.605 -13.213 1.00 83.56 107 ARG A N 1
ATOM 825 C CA . ARG A 1 107 ? 9.141 -5.144 -13.161 1.00 83.56 107 ARG A CA 1
ATOM 826 C C . ARG A 1 107 ? 10.134 -4.097 -12.658 1.00 83.56 107 ARG A C 1
ATOM 828 O O . ARG A 1 107 ? 10.446 -3.131 -13.352 1.00 83.56 107 ARG A O 1
ATOM 835 N N . LEU A 1 108 ? 10.678 -4.324 -11.465 1.00 81.06 108 LEU A N 1
ATOM 836 C CA . LEU A 1 108 ? 11.531 -3.351 -10.770 1.00 81.06 108 LEU A CA 1
ATOM 837 C C . LEU A 1 108 ? 12.951 -3.304 -11.344 1.00 81.06 108 LEU A C 1
ATOM 839 O O . LEU A 1 108 ? 13.526 -2.230 -11.500 1.00 81.06 108 LEU A O 1
ATOM 843 N N . SER A 1 109 ? 13.481 -4.458 -11.752 1.00 71.31 109 SER A N 1
ATOM 844 C CA . SER A 1 109 ? 14.831 -4.605 -12.316 1.00 71.31 109 SER A CA 1
ATOM 845 C C . SER A 1 109 ? 15.019 -3.940 -13.684 1.00 71.31 109 SER A C 1
ATOM 847 O O . SER A 1 109 ? 16.121 -3.907 -14.226 1.00 71.31 109 SER A O 1
ATOM 849 N N . ARG A 1 110 ? 13.953 -3.379 -14.274 1.00 64.81 110 ARG A N 1
ATOM 850 C CA . ARG A 1 110 ? 14.039 -2.602 -15.519 1.00 64.81 110 ARG A CA 1
ATOM 851 C C . ARG A 1 110 ? 14.702 -1.232 -15.306 1.00 64.81 110 ARG A C 1
ATOM 853 O O . ARG A 1 110 ? 15.153 -0.627 -16.274 1.00 64.81 110 ARG A O 1
ATOM 860 N N . GLN A 1 111 ? 14.803 -0.759 -14.059 1.00 57.00 111 GLN A N 1
ATOM 861 C CA . GLN A 1 111 ? 15.559 0.441 -13.683 1.00 57.00 111 GLN A CA 1
ATOM 862 C C . GLN A 1 111 ? 17.047 0.117 -13.473 1.00 57.00 111 GLN A C 1
ATOM 864 O O . GLN A 1 111 ? 17.560 0.198 -12.365 1.00 57.00 111 GLN A O 1
ATOM 869 N N . SER A 1 112 ? 17.758 -0.232 -14.547 1.00 52.50 112 SER A N 1
ATOM 870 C CA . SER A 1 112 ? 19.227 -0.356 -14.548 1.00 52.50 112 SER A CA 1
ATOM 871 C C . SER A 1 112 ? 19.914 0.683 -15.436 1.00 52.50 112 SER A C 1
ATOM 873 O O . SER A 1 112 ? 20.977 0.436 -16.005 1.00 52.50 112 SER A O 1
ATOM 875 N N . ARG A 1 113 ? 19.344 1.887 -15.540 1.00 46.16 113 ARG A N 1
ATOM 876 C CA . ARG A 1 113 ? 20.137 3.053 -15.928 1.00 46.16 113 ARG A CA 1
ATOM 877 C C . ARG A 1 113 ? 20.007 4.111 -14.852 1.00 46.16 113 ARG A C 1
ATOM 879 O O . ARG A 1 113 ? 18.899 4.517 -14.499 1.00 46.16 113 ARG A O 1
ATOM 886 N N . SER A 1 114 ? 21.170 4.474 -14.319 1.00 56.28 114 SER A N 1
ATOM 887 C CA . SER A 1 114 ? 21.421 5.704 -13.583 1.00 56.28 114 SER A CA 1
ATOM 888 C C . SER A 1 114 ? 20.638 6.855 -14.203 1.00 56.28 114 SER A C 1
ATOM 890 O O . SER A 1 11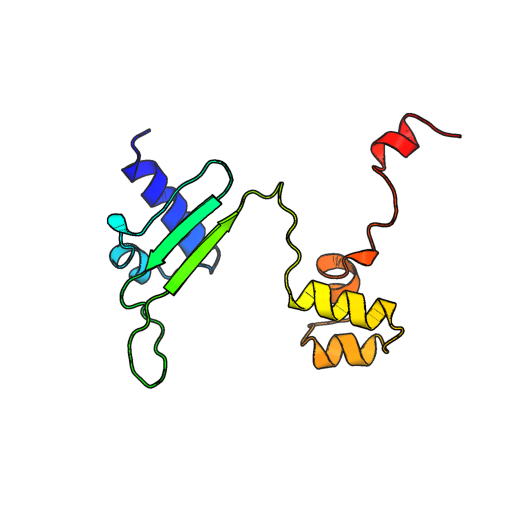4 ? 20.394 6.871 -15.412 1.00 56.28 114 SER A O 1
ATOM 892 N N . ASN A 1 115 ? 20.209 7.770 -13.333 1.00 58.88 115 ASN A N 1
ATOM 893 C CA . ASN A 1 115 ? 19.526 9.017 -13.645 1.00 58.88 115 ASN A CA 1
ATOM 894 C C . ASN A 1 115 ? 19.830 9.476 -15.084 1.00 58.88 115 ASN A C 1
ATOM 896 O O . ASN A 1 115 ? 20.942 9.914 -15.357 1.00 58.88 115 ASN A O 1
ATOM 900 N N . LEU A 1 116 ? 18.876 9.329 -16.016 1.00 63.84 116 LEU A N 1
ATOM 901 C CA . LEU A 1 116 ? 19.101 9.657 -17.437 1.00 63.84 116 LEU A CA 1
ATOM 902 C C . LEU A 1 116 ? 19.599 11.100 -17.606 1.00 63.84 116 LEU A C 1
ATOM 904 O O . LEU A 1 116 ? 20.347 11.396 -18.529 1.00 63.84 116 LEU A O 1
ATOM 908 N N . THR A 1 117 ? 19.235 11.961 -16.658 1.00 55.50 117 THR A N 1
ATOM 909 C CA . THR A 1 117 ? 19.738 13.322 -16.478 1.00 55.50 117 THR A CA 1
ATOM 910 C C . THR A 1 117 ? 21.271 13.358 -16.382 1.00 55.50 117 THR A C 1
ATOM 912 O O . THR A 1 117 ? 21.899 14.107 -17.116 1.00 55.50 117 THR A O 1
ATOM 915 N N . GLU A 1 118 ? 21.906 12.504 -15.573 1.00 60.31 118 GLU A N 1
ATOM 916 C CA . GLU A 1 118 ? 23.376 12.433 -15.481 1.00 60.31 118 GLU A CA 1
ATOM 917 C C . GLU A 1 118 ? 24.029 11.929 -16.772 1.00 60.31 118 GLU A C 1
ATOM 919 O O . GLU A 1 118 ? 25.106 12.393 -17.127 1.00 60.31 118 GLU A O 1
ATOM 924 N N . LEU A 1 119 ? 23.376 11.024 -17.507 1.00 60.91 119 LEU A N 1
ATOM 925 C CA . LEU A 1 119 ? 23.880 10.542 -18.801 1.00 60.91 119 LEU A CA 1
ATOM 926 C C . LEU A 1 119 ? 23.819 11.606 -19.902 1.00 60.91 119 LEU A C 1
ATOM 928 O O . LEU A 1 119 ? 24.662 11.606 -20.793 1.00 60.91 119 LEU A O 1
ATOM 932 N N . VAL A 1 120 ? 22.825 12.495 -19.854 1.00 67.00 120 VAL A N 1
ATOM 933 C CA . VAL A 1 120 ? 22.683 13.600 -20.814 1.00 67.00 120 VAL A CA 1
ATOM 934 C C . VAL A 1 120 ? 23.616 14.760 -20.464 1.00 67.00 120 VAL A C 1
ATOM 936 O O . VAL A 1 120 ? 24.174 15.378 -21.365 1.00 67.00 120 VAL A O 1
ATOM 939 N N . PHE A 1 121 ? 23.802 15.052 -19.172 1.00 65.19 121 PHE A N 1
ATOM 940 C CA . PHE A 1 121 ? 24.645 16.163 -18.719 1.00 65.19 121 PHE A CA 1
ATOM 941 C C . PHE A 1 121 ? 26.122 15.803 -18.537 1.00 65.19 121 PHE A C 1
ATOM 943 O O . PHE A 1 121 ? 26.941 16.713 -18.444 1.00 65.19 121 PHE A O 1
ATOM 950 N N . ASN A 1 122 ? 26.477 14.516 -18.512 1.00 63.22 122 ASN A N 1
ATOM 951 C CA . ASN A 1 122 ? 27.865 14.064 -18.464 1.00 63.22 122 ASN A CA 1
ATOM 952 C C . ASN A 1 122 ? 28.109 12.923 -19.473 1.00 63.22 122 ASN A C 1
ATOM 954 O O . ASN A 1 122 ? 28.316 11.767 -19.083 1.00 63.22 122 ASN A O 1
ATOM 958 N N . PRO A 1 123 ? 28.022 13.216 -20.784 1.00 55.47 123 PRO A N 1
ATOM 959 C CA . PRO A 1 123 ? 28.341 12.235 -21.809 1.00 55.47 123 PRO A CA 1
ATOM 960 C C . PRO A 1 123 ? 29.830 11.866 -21.706 1.00 55.47 123 PRO A C 1
ATOM 962 O O . PRO A 1 123 ? 30.679 12.746 -21.580 1.00 55.47 123 PRO A O 1
ATOM 965 N N . LYS A 1 124 ? 30.128 10.561 -21.709 1.00 58.03 124 LYS A N 1
ATOM 966 C CA . LYS A 1 124 ? 31.503 10.047 -21.815 1.00 58.03 124 LYS A CA 1
ATOM 967 C C . LYS A 1 124 ? 32.134 10.416 -23.150 1.00 58.03 124 LYS A C 1
ATOM 969 O O . LYS A 1 124 ? 31.398 10.368 -24.162 1.00 58.03 124 LYS A O 1
#

Organism: Zancudomyces culisetae (NCBI:txid1213189)

Solv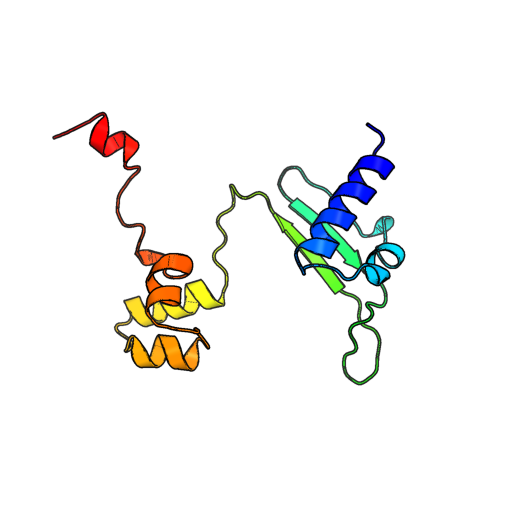ent-accessible surface area (backbone atoms only — not comparable to full-atom values): 7445 Å² total; per-residue (Å²): 131,57,68,69,61,50,54,51,52,50,51,50,50,37,32,72,69,74,76,41,56,78,78,42,66,82,27,50,38,69,92,67,37,46,78,57,99,55,35,40,34,46,28,23,52,58,28,90,60,62,59,95,86,38,61,34,74,44,76,48,80,45,65,43,83,85,64,80,72,72,54,67,70,34,47,54,45,33,52,39,47,75,71,66,45,55,67,67,54,42,25,63,76,63,70,42,97,36,62,68,53,39,62,74,76,41,40,62,79,72,71,78,65,73,61,64,64,54,55,71,77,56,67,129

Secondary structure (DSSP, 8-state):
--HHHHHHHHHHHHHHTTSS-GGGGGGB-GGG-EE-SSEEEEEETT-S-EETTEE--EEEEEE-TTS----HHHHHHHHHHHTT--HHHHHHHTT-S-HHHIIIII-GGG--S--HHHHHHS--

Nearest PDB structures (foldseek):
  4qs7-assembly1_A  TM=3.547E-01  e=3.700E+00  Arabidopsis thaliana
  4qs9-assembly1_A  TM=3.186E-01  e=3.700E+00  Arabidopsis thaliana
  7pe3-assembly1_A  TM=3.139E-01  e=5.069E+00  Caenorhabditis elegans

Radius of gyration: 19.76 Å; Cα contacts (8 Å, |Δi|>4): 119; chains: 1; bounding box: 51×44×40 Å